Protein AF-A0A7Y3AVX2-F1 (afdb_monomer)

Solvent-accessible surface area (backbone atoms only — not comparable to full-atom values): 4641 Å² total; per-residue (Å²): 134,84,60,65,68,61,52,54,58,52,52,60,72,74,39,74,79,64,78,85,61,53,74,65,62,69,68,43,81,59,87,59,68,87,65,78,82,91,68,62,98,65,72,76,77,62,53,70,67,60,51,51,54,55,49,50,57,54,49,50,54,50,33,54,76,72,72,46,90,131

Structure (mmCIF, N/CA/C/O backbone):
data_AF-A0A7Y3AVX2-F1
#
_entry.id   AF-A0A7Y3AVX2-F1
#
loop_
_atom_site.group_PDB
_atom_site.id
_atom_site.type_symbol
_atom_site.label_atom_id
_atom_site.label_alt_id
_atom_site.label_comp_id
_atom_site.label_asym_id
_atom_site.label_entity_id
_atom_site.label_seq_id
_atom_site.pdbx_PDB_ins_code
_atom_site.Cartn_x
_atom_site.Cartn_y
_atom_site.Cartn_z
_atom_site.occupancy
_atom_site.B_iso_or_equiv
_atom_site.auth_seq_id
_atom_site.auth_comp_id
_atom_site.auth_asym_id
_atom_site.auth_atom_id
_atom_site.pdbx_PDB_model_num
ATOM 1 N N . MET A 1 1 ? 7.033 -28.411 -4.821 1.00 40.75 1 MET A N 1
ATOM 2 C CA . MET A 1 1 ? 7.534 -27.040 -4.607 1.00 40.75 1 MET A CA 1
ATOM 3 C C . MET A 1 1 ? 8.854 -26.976 -5.339 1.00 40.75 1 MET A C 1
ATOM 5 O O . MET A 1 1 ? 9.750 -27.720 -4.979 1.00 40.75 1 MET A O 1
ATOM 9 N N . ASN A 1 2 ? 8.890 -26.269 -6.468 1.00 42.81 2 ASN A N 1
ATOM 10 C CA . ASN A 1 2 ? 10.064 -26.224 -7.333 1.00 42.81 2 ASN A CA 1
ATOM 11 C C . ASN A 1 2 ? 11.010 -25.163 -6.792 1.00 42.81 2 ASN A C 1
ATOM 13 O O . ASN A 1 2 ? 10.672 -23.983 -6.744 1.00 42.81 2 ASN A O 1
ATOM 17 N N . ASN A 1 3 ? 12.168 -25.626 -6.353 1.00 47.56 3 ASN A N 1
ATOM 18 C CA . ASN A 1 3 ? 13.182 -24.832 -5.694 1.00 47.56 3 ASN A CA 1
ATOM 19 C C . ASN A 1 3 ? 13.886 -23.956 -6.743 1.00 47.56 3 ASN A C 1
ATOM 21 O O . ASN A 1 3 ? 14.904 -24.353 -7.309 1.00 47.56 3 ASN A O 1
ATOM 25 N N . GLN A 1 4 ? 13.328 -22.782 -7.047 1.00 50.19 4 GLN A N 1
ATOM 26 C CA . GLN A 1 4 ? 13.973 -21.840 -7.969 1.00 50.19 4 GLN A CA 1
ATOM 27 C C . GLN A 1 4 ? 15.319 -21.339 -7.419 1.00 50.19 4 GLN A C 1
ATOM 29 O O . GLN A 1 4 ? 16.237 -21.102 -8.195 1.00 50.19 4 GLN A O 1
ATOM 34 N N . GLU A 1 5 ? 15.486 -21.312 -6.093 1.00 53.62 5 GLU A N 1
ATOM 35 C CA . GLU A 1 5 ? 16.774 -21.021 -5.448 1.00 53.62 5 GLU A CA 1
ATOM 36 C C . GLU A 1 5 ? 17.826 -22.115 -5.687 1.00 53.62 5 GLU A C 1
ATOM 38 O O . GLU A 1 5 ? 19.007 -21.821 -5.849 1.00 53.62 5 GLU A O 1
ATOM 43 N N . THR A 1 6 ? 17.423 -23.390 -5.773 1.00 50.34 6 THR A N 1
ATOM 44 C CA . THR A 1 6 ? 18.378 -24.486 -6.015 1.00 50.34 6 THR A CA 1
ATOM 45 C C . THR A 1 6 ? 18.897 -24.475 -7.454 1.00 50.34 6 THR A C 1
ATOM 47 O O . THR A 1 6 ? 20.046 -24.841 -7.690 1.00 50.34 6 THR A O 1
ATOM 50 N N . LEU A 1 7 ? 18.095 -24.010 -8.418 1.00 56.34 7 LEU A N 1
ATOM 51 C CA . LEU A 1 7 ? 18.534 -23.878 -9.811 1.00 56.34 7 LEU A CA 1
ATOM 52 C C . LEU A 1 7 ? 19.536 -22.730 -9.989 1.00 56.34 7 LEU A C 1
ATOM 54 O O . LEU A 1 7 ? 20.512 -22.902 -10.712 1.00 56.34 7 LEU A O 1
ATOM 58 N N . LEU A 1 8 ? 19.338 -21.607 -9.289 1.00 51.22 8 LEU A N 1
ATOM 59 C CA . LEU A 1 8 ? 20.228 -20.446 -9.368 1.00 51.22 8 LEU A CA 1
ATOM 60 C C . LEU A 1 8 ? 21.645 -20.775 -8.876 1.00 51.22 8 LEU A C 1
ATOM 62 O O . LEU A 1 8 ? 22.613 -20.520 -9.586 1.00 51.22 8 LEU A O 1
ATOM 66 N N . ASN A 1 9 ? 21.762 -21.435 -7.719 1.00 55.94 9 ASN A N 1
ATOM 67 C CA . ASN A 1 9 ? 23.062 -21.841 -7.172 1.00 55.94 9 ASN A CA 1
ATOM 68 C C . ASN A 1 9 ? 23.784 -22.847 -8.080 1.00 55.94 9 ASN A C 1
ATOM 70 O O . ASN A 1 9 ? 24.993 -22.771 -8.258 1.00 55.94 9 ASN A O 1
ATOM 74 N N . THR A 1 10 ? 23.036 -23.757 -8.711 1.00 57.88 10 THR A N 1
ATOM 75 C CA . THR A 1 10 ? 23.630 -24.767 -9.598 1.00 57.88 10 THR A CA 1
ATOM 76 C C . THR A 1 10 ? 24.194 -24.140 -10.879 1.00 57.88 10 THR A C 1
ATOM 78 O O . THR A 1 10 ? 25.243 -24.578 -11.343 1.00 57.88 10 THR A O 1
ATOM 81 N N . LEU A 1 11 ? 23.533 -23.116 -11.439 1.00 55.03 11 LEU A N 1
ATOM 82 C CA . LEU A 1 11 ? 23.968 -22.412 -12.657 1.00 55.03 11 LEU A CA 1
ATOM 83 C C . LEU A 1 11 ? 25.202 -21.527 -12.422 1.00 55.03 11 LEU A C 1
ATOM 85 O O . LEU A 1 11 ? 26.080 -21.472 -13.279 1.00 55.03 11 LEU A O 1
ATOM 89 N N . ILE A 1 12 ? 25.289 -20.887 -11.251 1.00 57.56 12 ILE A N 1
ATOM 90 C CA . ILE A 1 12 ? 26.452 -20.082 -10.835 1.00 57.56 12 ILE A CA 1
ATOM 91 C C . ILE A 1 12 ? 27.710 -20.954 -10.682 1.00 57.56 12 ILE A C 1
ATOM 93 O O . ILE A 1 12 ? 28.807 -20.496 -10.990 1.00 57.56 12 ILE A O 1
ATOM 97 N N . ASP A 1 13 ? 27.55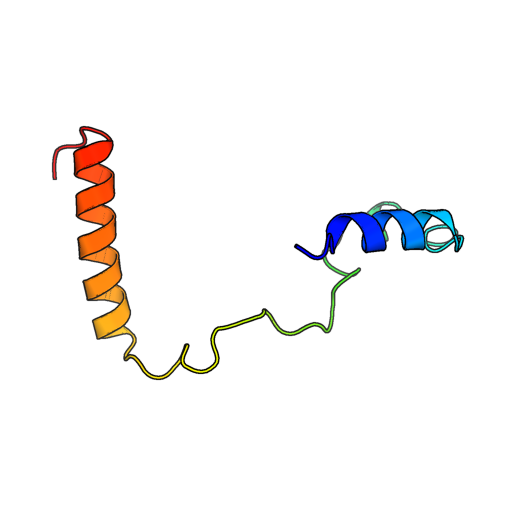2 -22.211 -10.252 1.00 56.50 13 ASP A N 1
ATOM 98 C CA . ASP A 1 13 ? 28.669 -23.139 -10.037 1.00 56.50 13 ASP A CA 1
ATOM 99 C C . ASP A 1 13 ? 29.126 -23.876 -11.315 1.00 56.50 13 ASP A C 1
ATOM 101 O O . ASP A 1 13 ? 30.256 -24.367 -11.366 1.00 56.50 13 ASP A O 1
ATOM 105 N N . THR A 1 14 ? 28.271 -24.006 -12.343 1.00 57.28 14 THR A N 1
ATOM 106 C CA . THR A 1 14 ? 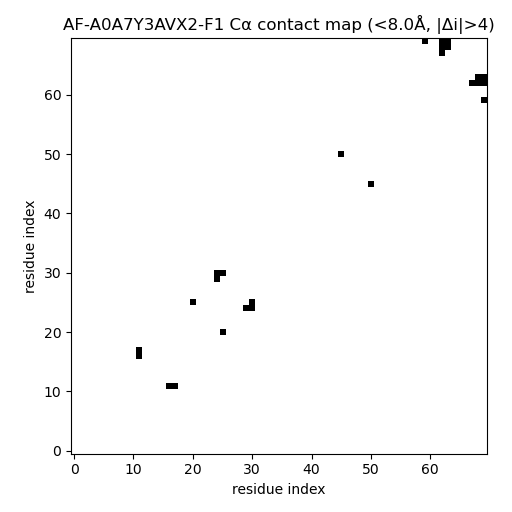28.585 -24.809 -13.550 1.00 57.28 14 THR A CA 1
ATOM 107 C C . THR A 1 14 ? 29.208 -24.023 -14.694 1.00 57.28 14 THR A C 1
ATOM 109 O O . THR A 1 14 ? 30.016 -24.580 -15.440 1.00 57.28 14 THR A O 1
ATOM 112 N N . GLU A 1 15 ? 28.880 -22.746 -14.840 1.00 54.38 15 GLU A N 1
ATOM 113 C CA . GLU A 1 15 ? 29.564 -21.856 -15.769 1.00 54.38 15 GLU A CA 1
ATOM 114 C C . GLU A 1 15 ? 30.353 -20.839 -14.955 1.00 54.38 15 GLU A C 1
ATOM 116 O O . GLU A 1 15 ? 29.918 -20.389 -13.905 1.00 54.38 15 GLU A O 1
ATOM 121 N N . ASN A 1 16 ? 31.534 -20.453 -15.424 1.00 57.16 16 ASN A N 1
ATOM 122 C CA . ASN A 1 16 ? 32.320 -19.370 -14.840 1.00 57.16 16 ASN A CA 1
ATOM 123 C C . ASN A 1 16 ? 31.631 -18.001 -15.073 1.00 57.16 16 ASN A C 1
ATOM 125 O O . ASN A 1 16 ? 32.257 -17.077 -15.584 1.00 57.16 16 ASN A O 1
ATOM 129 N N . VAL A 1 17 ? 30.341 -17.877 -14.742 1.00 57.94 17 VAL A N 1
ATOM 130 C CA . VAL A 1 17 ? 29.453 -16.745 -15.049 1.00 57.94 17 VAL A CA 1
ATOM 131 C C . VAL A 1 17 ? 30.004 -15.446 -14.466 1.00 57.94 17 VAL A C 1
ATOM 133 O O . VAL A 1 17 ? 29.812 -14.381 -15.037 1.00 57.94 17 VAL A O 1
ATOM 136 N N . LEU A 1 18 ? 30.745 -15.538 -13.361 1.00 59.69 18 LEU A N 1
ATOM 137 C CA . LEU A 1 18 ? 31.319 -14.391 -12.661 1.00 59.69 18 LEU A CA 1
ATOM 138 C C . LEU A 1 18 ? 32.784 -14.097 -13.038 1.00 59.69 18 LEU A C 1
ATOM 140 O O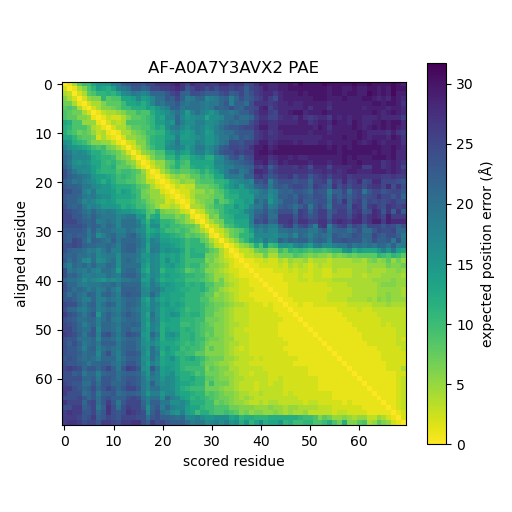 . LEU A 1 18 ? 33.314 -13.065 -12.629 1.00 59.69 18 LEU A O 1
ATOM 144 N N . ASN A 1 19 ? 33.457 -14.952 -13.826 1.00 64.00 19 ASN A N 1
ATOM 145 C CA . ASN A 1 19 ? 34.840 -14.697 -14.254 1.00 64.00 19 ASN A CA 1
ATOM 146 C C . ASN A 1 19 ? 34.865 -13.663 -15.380 1.00 64.00 19 ASN A C 1
ATOM 148 O O . ASN A 1 19 ? 34.869 -14.001 -16.563 1.00 64.00 19 ASN A O 1
ATOM 152 N N . GLY A 1 20 ? 34.908 -12.394 -14.994 1.00 61.69 20 GLY A N 1
ATOM 153 C CA . GLY A 1 20 ? 34.958 -11.268 -15.923 1.00 61.69 20 GLY A CA 1
ATOM 154 C C . GLY A 1 20 ? 34.223 -10.031 -15.425 1.00 61.69 20 GLY A C 1
ATOM 155 O O . GLY A 1 20 ? 34.452 -8.963 -15.979 1.00 61.69 20 GLY A O 1
ATOM 156 N N . TYR A 1 21 ? 33.404 -10.165 -14.377 1.00 64.44 21 TYR A N 1
ATOM 157 C CA . TYR A 1 21 ? 32.710 -9.049 -13.744 1.00 64.44 21 TYR A CA 1
ATOM 158 C C . TYR A 1 21 ? 33.508 -8.506 -12.553 1.00 64.44 21 TYR A C 1
ATOM 160 O O . TYR A 1 21 ? 34.060 -9.254 -11.742 1.00 64.44 21 TYR A O 1
ATOM 168 N N . THR A 1 22 ? 33.580 -7.186 -12.460 1.00 67.44 22 THR A N 1
ATOM 169 C CA . THR A 1 22 ? 34.116 -6.445 -11.316 1.00 67.44 22 THR A CA 1
ATOM 170 C C . THR A 1 22 ? 33.134 -6.471 -10.139 1.00 67.44 22 THR A C 1
ATOM 172 O O . THR A 1 22 ? 31.954 -6.784 -10.295 1.00 67.44 22 THR A O 1
ATOM 175 N N . HIS A 1 23 ? 33.614 -6.154 -8.932 1.00 64.38 23 HIS A N 1
ATOM 176 C CA . HIS A 1 23 ? 32.766 -6.114 -7.735 1.00 64.38 23 HIS A CA 1
ATOM 177 C C . HIS A 1 23 ? 31.620 -5.100 -7.881 1.00 64.38 23 HIS A C 1
ATOM 179 O O . HIS A 1 23 ? 30.489 -5.394 -7.503 1.00 64.38 23 HIS A O 1
ATOM 185 N N . GLU A 1 24 ? 31.898 -3.954 -8.501 1.00 62.94 24 GLU A N 1
ATOM 186 C CA . GLU A 1 24 ? 30.913 -2.936 -8.857 1.00 62.94 24 GLU A CA 1
ATOM 187 C C . GLU A 1 24 ? 29.839 -3.453 -9.835 1.00 62.94 24 GLU A C 1
ATOM 189 O O . GLU A 1 24 ? 28.663 -3.172 -9.635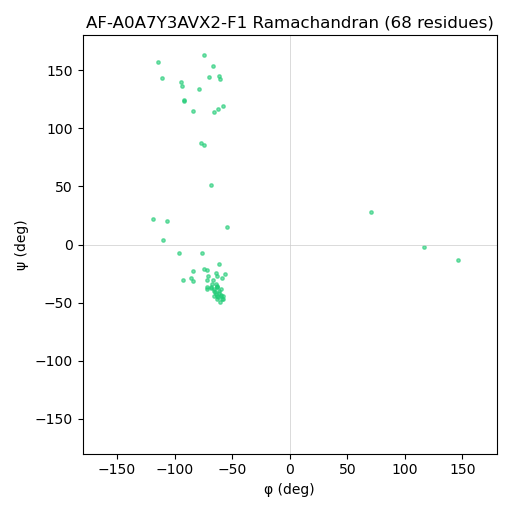 1.00 62.94 24 GLU A O 1
ATOM 194 N N . GLU A 1 25 ? 30.195 -4.264 -10.838 1.00 59.31 25 GLU A N 1
ATOM 195 C CA . GLU A 1 25 ? 29.238 -4.824 -11.816 1.00 59.31 25 GLU A CA 1
ATOM 196 C C . GLU A 1 25 ? 28.326 -5.921 -11.237 1.00 59.31 25 GLU A C 1
ATOM 198 O O . GLU A 1 25 ? 27.252 -6.177 -11.778 1.00 59.31 25 GLU A O 1
ATOM 203 N N . ILE A 1 26 ? 28.743 -6.566 -10.143 1.00 66.19 26 ILE A N 1
ATOM 204 C CA . ILE A 1 26 ? 27.918 -7.517 -9.378 1.00 66.19 26 ILE A CA 1
ATOM 205 C C . ILE A 1 26 ? 27.018 -6.777 -8.373 1.00 66.19 26 ILE A C 1
ATOM 207 O O . ILE A 1 26 ? 25.943 -7.271 -8.034 1.00 66.19 26 ILE A O 1
ATOM 211 N N . GLY A 1 27 ? 27.484 -5.634 -7.857 1.00 60.00 27 GLY A N 1
ATOM 212 C CA . GLY A 1 27 ? 26.828 -4.864 -6.799 1.00 60.00 27 GLY A CA 1
ATOM 213 C C . GLY A 1 27 ? 25.759 -3.883 -7.281 1.00 60.00 27 GLY A C 1
ATOM 214 O O . GLY A 1 27 ? 24.817 -3.622 -6.535 1.00 60.00 27 GLY A O 1
ATOM 215 N N . ASP A 1 28 ? 25.874 -3.362 -8.504 1.00 56.88 28 ASP A N 1
ATOM 216 C CA . ASP A 1 28 ? 24.750 -2.685 -9.150 1.00 56.88 28 ASP A CA 1
ATOM 217 C C . ASP A 1 28 ? 23.689 -3.731 -9.519 1.00 56.88 28 ASP A C 1
ATOM 219 O O . ASP A 1 28 ? 24.022 -4.835 -9.947 1.00 56.88 28 ASP A O 1
ATOM 223 N N . ASP A 1 29 ? 22.406 -3.372 -9.413 1.00 55.69 29 ASP A N 1
ATOM 224 C CA . ASP A 1 29 ? 21.197 -4.143 -9.789 1.00 55.69 29 ASP A CA 1
ATOM 225 C C . ASP A 1 29 ? 21.181 -4.661 -11.259 1.00 55.69 29 ASP A C 1
ATOM 227 O O . ASP A 1 29 ? 20.155 -5.069 -11.808 1.00 55.69 29 ASP A O 1
ATOM 231 N N . HIS A 1 30 ? 22.322 -4.648 -11.943 1.00 60.62 30 HIS A N 1
ATOM 232 C CA . HIS A 1 30 ? 22.521 -4.924 -13.351 1.00 60.62 30 HIS A CA 1
ATOM 233 C C . HIS A 1 30 ? 22.422 -6.398 -13.751 1.00 60.62 30 HIS A C 1
ATOM 235 O O . HIS A 1 30 ? 22.096 -6.658 -14.912 1.00 60.62 30 HIS A O 1
ATOM 241 N N . LEU A 1 31 ? 22.593 -7.360 -12.835 1.00 56.97 31 LEU A N 1
ATOM 242 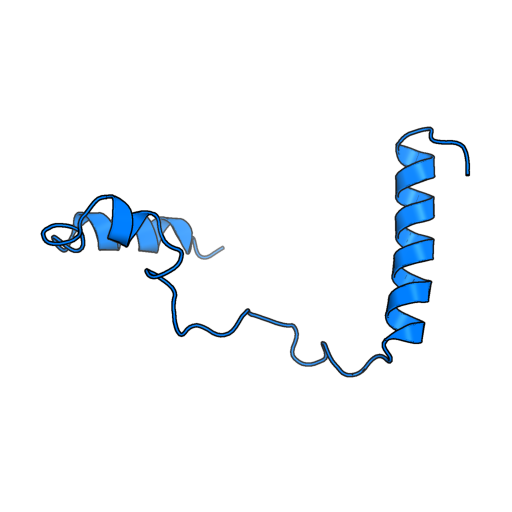C CA . LEU A 1 31 ? 22.449 -8.789 -13.168 1.00 56.97 31 LEU A CA 1
ATOM 243 C C . LEU A 1 31 ? 21.023 -9.167 -13.610 1.00 56.97 31 LEU A C 1
ATOM 245 O O . LEU A 1 31 ? 20.849 -10.121 -14.366 1.00 56.97 31 LEU A O 1
ATOM 249 N N . TYR A 1 32 ? 20.013 -8.396 -13.195 1.00 58.78 32 TYR A N 1
ATOM 250 C CA . TYR A 1 32 ? 18.605 -8.608 -13.551 1.00 58.78 32 TYR A CA 1
ATOM 251 C C . TYR A 1 32 ? 17.996 -7.426 -14.312 1.00 58.78 32 TYR A C 1
ATOM 253 O O . TYR A 1 32 ? 16.774 -7.271 -14.368 1.00 58.78 32 TYR A O 1
ATOM 261 N N . THR A 1 33 ? 18.829 -6.598 -14.948 1.00 60.44 33 THR A N 1
ATOM 262 C CA . THR A 1 33 ? 18.308 -5.569 -15.853 1.00 60.44 33 THR A CA 1
ATOM 263 C C . THR A 1 33 ? 17.639 -6.225 -17.060 1.00 60.44 33 THR A C 1
ATOM 265 O O . THR A 1 33 ? 18.278 -6.907 -17.855 1.00 60.44 33 THR A O 1
ATOM 268 N N . GLY A 1 34 ? 16.320 -6.045 -17.176 1.00 61.59 34 GLY A N 1
ATOM 269 C CA . GLY A 1 34 ? 15.523 -6.538 -18.304 1.00 61.59 34 GLY A CA 1
ATOM 270 C C . GLY A 1 34 ? 14.454 -7.579 -17.967 1.00 61.59 34 GLY A C 1
ATOM 271 O O . GLY A 1 34 ? 13.713 -7.956 -18.872 1.00 61.59 34 GLY A O 1
ATOM 272 N N . ILE A 1 35 ? 14.328 -8.021 -16.709 1.00 71.44 35 ILE A N 1
ATOM 273 C CA . ILE A 1 35 ? 13.133 -8.760 -16.274 1.00 71.44 35 ILE A CA 1
ATOM 274 C C . ILE A 1 35 ? 12.110 -7.778 -15.700 1.00 71.44 35 ILE A C 1
ATOM 276 O O . ILE A 1 35 ? 12.409 -7.014 -14.783 1.00 71.44 35 I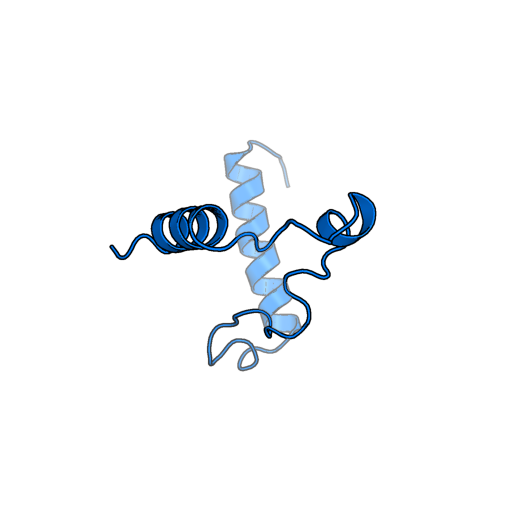LE A O 1
ATOM 280 N N . ASP A 1 36 ? 10.898 -7.780 -16.252 1.00 80.81 36 ASP A N 1
ATOM 281 C CA . ASP A 1 36 ? 9.801 -6.996 -15.689 1.00 80.81 36 ASP A CA 1
ATOM 282 C C . ASP A 1 36 ? 9.514 -7.462 -14.258 1.00 80.81 36 ASP A C 1
ATOM 284 O O . ASP A 1 36 ? 9.554 -8.661 -13.961 1.00 80.81 36 ASP A O 1
ATOM 288 N N . THR A 1 37 ? 9.194 -6.521 -13.363 1.00 84.56 37 THR A N 1
ATOM 289 C CA . THR A 1 37 ? 8.764 -6.859 -12.003 1.00 84.56 37 THR A CA 1
ATOM 290 C C . THR A 1 37 ? 7.529 -7.757 -12.084 1.00 84.56 37 THR A C 1
ATOM 292 O O . THR A 1 37 ? 6.502 -7.324 -12.614 1.00 84.56 37 THR A O 1
ATOM 295 N N . PRO A 1 38 ? 7.573 -8.995 -11.559 1.00 88.44 38 PRO A N 1
ATOM 296 C CA . PRO A 1 38 ? 6.420 -9.876 -11.616 1.00 88.44 38 PRO A CA 1
ATOM 297 C C . PRO A 1 38 ? 5.251 -9.270 -10.836 1.00 88.44 38 PRO A C 1
ATOM 299 O O . PRO A 1 38 ? 5.310 -9.095 -9.620 1.00 88.44 38 PRO A O 1
ATOM 302 N N . MET A 1 39 ? 4.170 -8.962 -11.543 1.00 94.12 39 MET A N 1
ATOM 303 C CA . MET A 1 39 ? 2.928 -8.458 -10.966 1.00 94.12 39 MET A CA 1
ATOM 304 C C . MET A 1 39 ? 1.802 -9.470 -11.172 1.00 94.12 39 MET A C 1
ATOM 306 O O . MET A 1 39 ? 1.836 -10.300 -12.081 1.00 94.12 39 MET A O 1
ATOM 310 N N . LYS A 1 40 ? 0.763 -9.400 -10.332 1.00 94.56 40 LYS A N 1
ATOM 311 C CA . LYS A 1 40 ? -0.478 -10.139 -10.600 1.00 94.56 40 LYS A CA 1
ATOM 312 C C . LYS A 1 40 ? -1.082 -9.642 -11.917 1.00 94.56 40 LYS A C 1
ATOM 314 O O . LYS A 1 40 ? -1.047 -8.445 -12.189 1.00 94.56 40 LYS A O 1
ATOM 319 N N . ALA A 1 41 ? -1.700 -10.540 -12.685 1.00 96.62 41 ALA A N 1
ATOM 320 C CA . ALA A 1 41 ? -2.317 -10.197 -13.973 1.00 96.62 41 ALA A CA 1
ATOM 321 C C . ALA A 1 41 ? -3.367 -9.071 -13.871 1.00 96.62 41 ALA A C 1
ATOM 323 O O . ALA A 1 41 ? -3.584 -8.350 -14.836 1.00 96.62 41 ALA A O 1
ATOM 324 N N . ASN A 1 42 ? -3.980 -8.906 -12.696 1.00 95.06 42 ASN A N 1
ATOM 325 C CA . ASN A 1 42 ? -5.002 -7.907 -12.396 1.00 95.06 42 ASN A CA 1
ATOM 326 C C . ASN A 1 42 ? -4.497 -6.746 -11.519 1.00 95.06 42 ASN A C 1
ATOM 328 O O . ASN A 1 42 ? -5.285 -6.083 -10.845 1.00 95.06 42 ASN A O 1
ATOM 332 N N . ALA A 1 43 ? -3.183 -6.508 -11.455 1.00 94.19 43 ALA A N 1
ATOM 333 C CA . ALA A 1 43 ? -2.614 -5.513 -10.542 1.00 94.19 43 ALA A CA 1
ATOM 334 C C . ALA A 1 43 ? -3.096 -4.067 -10.793 1.00 94.19 43 ALA A C 1
ATOM 336 O O . ALA A 1 43 ? -2.963 -3.207 -9.916 1.00 94.19 43 ALA A O 1
ATOM 337 N N . PHE A 1 44 ? -3.677 -3.806 -11.965 1.00 95.62 44 PHE A N 1
ATOM 338 C CA . PHE A 1 44 ? -4.156 -2.493 -12.393 1.00 95.62 44 PHE A CA 1
ATOM 339 C C . PHE A 1 44 ? -5.686 -2.382 -12.464 1.00 95.62 44 PHE A C 1
ATOM 341 O O . PHE A 1 44 ? -6.188 -1.331 -12.845 1.00 95.62 44 PHE A O 1
ATOM 348 N N . ASP A 1 45 ? -6.427 -3.419 -12.062 1.00 97.56 45 ASP A N 1
ATOM 349 C CA . ASP A 1 45 ? -7.897 -3.420 -12.121 1.00 97.56 45 ASP A CA 1
ATOM 350 C C . ASP A 1 45 ? -8.526 -2.479 -11.078 1.00 97.56 45 ASP A C 1
ATOM 352 O O . ASP A 1 45 ? -9.629 -1.973 -11.269 1.00 97.56 45 ASP A O 1
ATOM 356 N N . MET A 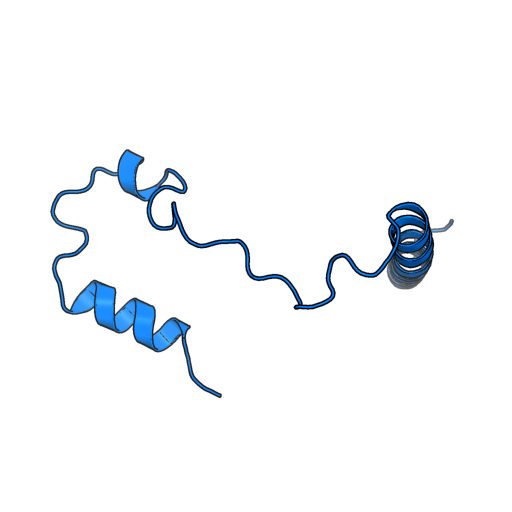1 46 ? -7.821 -2.244 -9.966 1.00 97.19 46 MET A N 1
ATOM 357 C CA . MET A 1 46 ? -8.268 -1.400 -8.856 1.00 97.19 46 MET A CA 1
ATOM 358 C C . MET A 1 46 ? -7.741 0.032 -9.003 1.00 97.19 46 MET A C 1
ATOM 360 O O . MET A 1 46 ? -6.568 0.232 -9.339 1.00 97.19 46 MET A O 1
ATOM 364 N N . SER A 1 47 ? -8.583 1.023 -8.689 1.00 98.19 47 SER A N 1
ATOM 365 C CA . SER A 1 47 ? -8.170 2.432 -8.668 1.00 98.19 47 SER A CA 1
ATOM 366 C C . SER A 1 47 ? -7.158 2.712 -7.555 1.00 98.19 47 SER A C 1
ATOM 368 O O . SER A 1 47 ? -7.152 2.049 -6.518 1.00 98.19 47 SER A O 1
ATOM 370 N N . ASP A 1 48 ? -6.314 3.725 -7.735 1.00 97.88 48 ASP A N 1
ATOM 371 C CA . ASP A 1 48 ? -5.296 4.050 -6.731 1.00 97.88 48 ASP A CA 1
ATOM 372 C C . ASP A 1 48 ? -5.900 4.561 -5.416 1.00 97.88 48 ASP A C 1
ATOM 374 O O . ASP A 1 48 ? -5.339 4.302 -4.352 1.00 97.88 48 ASP A O 1
ATOM 378 N N . GLU A 1 49 ? -7.056 5.232 -5.455 1.00 98.38 49 GLU A N 1
ATOM 379 C CA . GLU A 1 49 ? -7.778 5.622 -4.235 1.00 98.38 49 GLU A CA 1
ATOM 380 C C . GLU A 1 49 ? -8.284 4.403 -3.463 1.00 98.38 49 GLU A 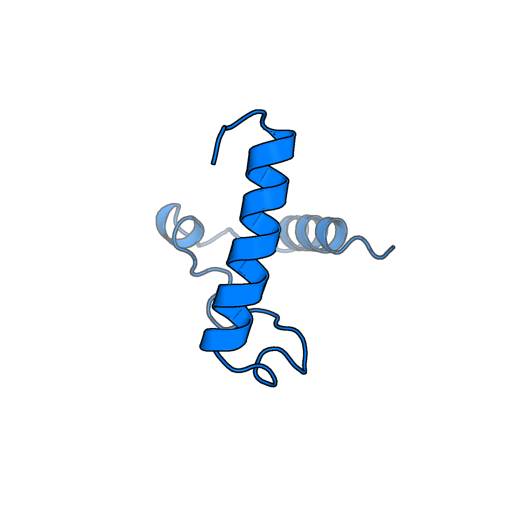C 1
ATOM 382 O O . GLU A 1 49 ? -8.083 4.305 -2.255 1.00 98.38 49 GLU A O 1
ATOM 387 N N . GLU A 1 50 ? -8.861 3.427 -4.162 1.00 98.12 50 GLU A N 1
ATOM 388 C CA . 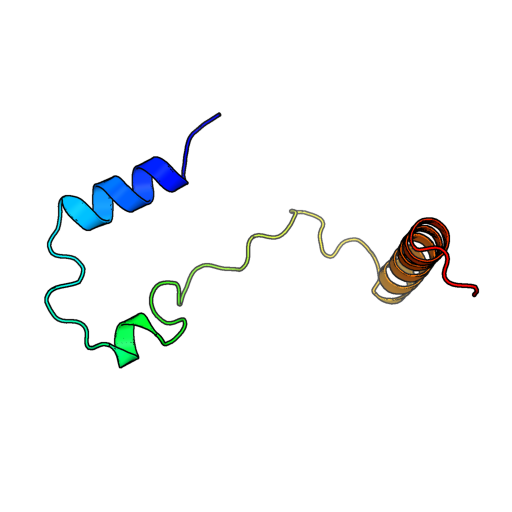GLU A 1 50 ? -9.338 2.190 -3.541 1.00 98.12 50 GLU A CA 1
ATOM 389 C C . GLU A 1 50 ? -8.179 1.348 -2.982 1.00 98.12 50 GLU A C 1
ATOM 391 O O . GLU A 1 50 ? -8.282 0.803 -1.882 1.00 98.12 50 GLU A O 1
ATOM 396 N N . LYS A 1 51 ? -7.033 1.298 -3.678 1.00 98.31 51 LYS A N 1
ATOM 397 C CA . LYS A 1 51 ? -5.812 0.666 -3.148 1.00 98.31 51 LYS A CA 1
ATOM 398 C C . LYS A 1 51 ? -5.367 1.332 -1.850 1.00 98.31 51 LYS A C 1
ATOM 400 O O . LYS A 1 51 ? -5.059 0.629 -0.891 1.00 98.31 51 LYS A O 1
ATOM 405 N N . LYS A 1 52 ? -5.327 2.668 -1.816 1.00 98.31 52 LYS A N 1
ATOM 406 C CA . LYS A 1 52 ? -4.901 3.439 -0.639 1.00 98.31 52 LYS A CA 1
ATOM 407 C C . LYS A 1 52 ? -5.815 3.201 0.562 1.00 98.31 52 LYS A C 1
ATOM 409 O O . LYS A 1 52 ? -5.302 2.946 1.647 1.00 98.31 52 LYS A O 1
ATOM 414 N N . GLU A 1 53 ? -7.130 3.210 0.360 1.00 98.44 53 GLU A N 1
ATOM 415 C CA . GLU A 1 53 ? -8.108 2.924 1.418 1.00 98.44 53 GLU A CA 1
ATOM 416 C C . GLU A 1 53 ? -7.923 1.508 1.990 1.00 98.44 53 GLU A C 1
ATOM 418 O O . GLU A 1 53 ? -7.775 1.331 3.199 1.00 98.44 53 GLU A O 1
ATOM 423 N N . ASN A 1 54 ? -7.826 0.497 1.121 1.00 98.19 54 ASN A N 1
ATOM 424 C CA . ASN A 1 54 ? -7.619 -0.890 1.546 1.00 98.19 54 ASN A CA 1
ATOM 425 C C . ASN A 1 54 ? -6.297 -1.071 2.311 1.00 98.19 54 ASN A C 1
ATOM 427 O O . ASN A 1 54 ? -6.245 -1.774 3.321 1.00 98.19 54 ASN A O 1
ATOM 431 N N . ILE A 1 55 ? -5.219 -0.429 1.849 1.00 98.25 55 ILE A N 1
ATOM 432 C CA . ILE A 1 55 ? -3.914 -0.470 2.520 1.00 98.25 55 ILE A CA 1
ATOM 433 C C . ILE A 1 55 ? -3.993 0.190 3.900 1.00 98.25 55 ILE A C 1
ATOM 435 O O . ILE A 1 55 ? -3.452 -0.367 4.854 1.00 98.25 55 ILE A O 1
ATOM 439 N N . ALA A 1 56 ? -4.678 1.329 4.033 1.00 98.19 56 ALA A N 1
ATOM 440 C CA . ALA A 1 56 ? -4.829 2.018 5.313 1.00 98.19 56 ALA A CA 1
ATOM 441 C C . ALA A 1 56 ? -5.524 1.132 6.360 1.00 98.19 56 ALA A C 1
ATOM 443 O O . ALA A 1 56 ? -5.048 1.021 7.489 1.00 98.19 56 ALA A O 1
ATOM 444 N N . GLN A 1 57 ? -6.590 0.426 5.970 1.00 97.81 57 GLN A N 1
ATOM 445 C CA . GLN A 1 57 ? -7.305 -0.501 6.856 1.00 97.81 57 GLN A CA 1
ATOM 446 C C . GLN A 1 57 ? -6.443 -1.695 7.287 1.00 97.81 57 GLN A C 1
ATOM 448 O O . GLN A 1 57 ? -6.484 -2.105 8.447 1.00 97.81 57 GLN A O 1
ATOM 453 N N . LEU A 1 58 ? -5.647 -2.256 6.371 1.00 98.31 58 LEU A N 1
ATOM 454 C CA . LEU A 1 58 ? -4.701 -3.327 6.699 1.00 98.31 58 LEU A CA 1
ATOM 455 C C . LEU A 1 58 ? -3.603 -2.832 7.643 1.00 98.31 58 LEU A C 1
ATOM 457 O O . LEU A 1 58 ? -3.224 -3.537 8.575 1.00 98.31 58 LEU A O 1
ATOM 461 N N . PHE A 1 59 ? -3.104 -1.616 7.425 1.00 97.81 59 PHE A N 1
ATOM 462 C CA . PHE A 1 59 ? -2.064 -1.037 8.266 1.00 97.81 59 PHE A CA 1
ATOM 463 C C . PHE A 1 59 ? -2.572 -0.730 9.676 1.00 97.81 59 PHE A C 1
ATOM 465 O O . PHE A 1 59 ? -1.856 -0.986 10.638 1.00 97.81 59 PHE A O 1
ATOM 472 N N . ALA A 1 60 ? -3.824 -0.287 9.816 1.00 97.56 60 ALA A N 1
ATOM 473 C CA . ALA A 1 60 ? -4.463 -0.130 11.120 1.00 97.56 60 ALA A CA 1
ATOM 474 C C . ALA A 1 60 ? -4.497 -1.449 11.910 1.00 97.56 60 ALA A C 1
ATOM 476 O O . ALA A 1 60 ? -4.093 -1.487 13.067 1.00 97.56 60 ALA A O 1
ATOM 477 N N . GLN A 1 61 ? -4.849 -2.563 11.259 1.00 97.50 61 GLN A N 1
ATOM 478 C CA . GLN A 1 61 ? -4.804 -3.885 11.899 1.00 97.50 61 GLN A CA 1
ATOM 479 C C . GLN A 1 61 ? -3.379 -4.292 12.302 1.00 97.50 61 GLN A C 1
ATOM 481 O O . GLN A 1 61 ? -3.181 -4.923 13.338 1.00 97.50 61 GLN A O 1
ATOM 486 N N . ILE A 1 62 ? -2.369 -3.941 11.498 1.00 97.94 62 ILE A N 1
ATOM 487 C CA . ILE A 1 62 ? -0.962 -4.168 11.857 1.00 97.94 62 ILE A CA 1
ATOM 488 C C . ILE A 1 62 ? -0.595 -3.351 13.102 1.00 97.94 62 ILE A C 1
ATOM 490 O O . ILE A 1 62 ? 0.041 -3.888 14.007 1.00 97.94 62 ILE A O 1
ATOM 494 N N . MET A 1 63 ? -1.008 -2.084 13.169 1.00 97.69 63 MET A N 1
ATOM 495 C CA . MET A 1 63 ? -0.777 -1.215 14.326 1.00 97.69 63 MET A CA 1
ATOM 496 C C . MET A 1 63 ? -1.408 -1.790 15.599 1.00 97.69 63 MET A C 1
ATOM 498 O O . MET A 1 63 ? -0.707 -1.898 16.606 1.00 97.69 63 MET A O 1
ATOM 502 N N . ASP A 1 64 ? -2.648 -2.279 15.525 1.00 97.12 64 ASP A N 1
ATOM 503 C CA . ASP A 1 64 ? -3.317 -2.956 16.642 1.00 97.12 64 ASP A CA 1
ATOM 504 C C . ASP A 1 64 ? -2.518 -4.175 17.132 1.00 97.12 64 ASP A C 1
ATOM 506 O O . ASP A 1 64 ? -2.279 -4.339 18.330 1.00 97.12 64 ASP A O 1
ATOM 510 N N . VAL A 1 65 ? -2.047 -5.026 16.209 1.00 97.69 65 VAL A N 1
ATOM 511 C CA . VAL A 1 65 ? -1.227 -6.210 16.535 1.00 97.69 65 VAL A CA 1
ATOM 512 C C . VAL A 1 65 ? 0.102 -5.816 17.180 1.00 97.69 65 VAL A C 1
ATOM 514 O O . VAL A 1 65 ? 0.595 -6.511 18.069 1.00 97.69 65 VAL A O 1
ATOM 517 N N . MET A 1 66 ? 0.684 -4.700 16.746 1.00 97.62 66 MET A N 1
ATOM 518 C CA . MET A 1 66 ? 1.907 -4.148 17.324 1.00 97.62 66 MET A CA 1
ATOM 519 C C . MET A 1 66 ? 1.675 -3.437 18.667 1.00 97.62 66 MET A C 1
ATOM 521 O O . MET A 1 66 ? 2.650 -3.067 19.321 1.00 97.62 66 MET A O 1
ATOM 525 N N . GLY A 1 67 ? 0.421 -3.258 19.096 1.00 95.94 67 GLY A N 1
ATOM 526 C CA . GLY A 1 67 ? 0.068 -2.514 20.305 1.00 95.94 67 GLY A CA 1
ATOM 527 C C . GLY A 1 67 ? 0.284 -1.005 20.170 1.00 95.94 67 GLY A C 1
ATOM 528 O O . GLY A 1 67 ? 0.582 -0.341 21.163 1.00 95.94 67 GLY A O 1
ATOM 529 N N . LEU A 1 68 ? 0.191 -0.474 18.949 1.00 95.06 68 LEU A N 1
ATOM 530 C CA . LEU A 1 68 ? 0.258 0.955 18.660 1.00 95.06 68 LEU A CA 1
ATOM 531 C C . LEU A 1 68 ? -1.159 1.530 18.670 1.00 95.06 68 LEU A C 1
ATOM 533 O O . LEU A 1 68 ? -2.024 1.043 17.951 1.00 95.06 68 LEU A O 1
ATOM 537 N N . ASP A 1 69 ? -1.374 2.556 19.490 1.00 82.88 69 ASP A N 1
ATOM 538 C CA . ASP A 1 69 ? -2.654 3.265 19.582 1.00 82.88 69 ASP A CA 1
ATOM 539 C C . ASP A 1 69 ? -2.801 4.239 18.406 1.00 82.88 69 ASP A C 1
ATOM 541 O O . ASP A 1 69 ? -1.842 4.944 18.064 1.00 82.88 69 ASP A O 1
ATOM 545 N N . LEU A 1 70 ? -3.973 4.228 17.773 1.00 70.38 70 LEU A N 1
ATOM 546 C CA . LEU A 1 70 ? -4.251 4.857 16.477 1.00 70.38 70 LEU A CA 1
ATOM 547 C C . LEU A 1 70 ? -5.089 6.131 16.623 1.00 70.38 70 LEU A C 1
ATOM 549 O O . LEU A 1 70 ? -6.085 6.111 17.379 1.00 70.38 70 LEU A O 1
#

Radius of gyration: 20.36 Å; Cα contacts (8 Å, |Δi|>4): 13; chains: 1; bounding box: 44×33×39 Å

Sequence (70 aa):
MNNQETLLNTLIDTENVLNGYTHEEIGDDHLYTGIDTPMKANAFDMSDEEKKENIAQLFAQIMDVMGLDL

Secondary structure (DSSP, 8-state):
---HHHHHHHHHHHS-TTTT--HHHHHSGGGGTTPPPP--TTTTSS-HHHHHHHHHHHHHHHHHHHT---

Foldseek 3Di:
DDPPVVVVVVVVVPDVVVVPDDPVCVPPPNVPPPDDDDDDPCNPVDDPVRVVVVVVVVVVVVCVVVVHDD

pLDDT: mean 76.25, std 19.68, range [40.75, 98.44]

Mean predicted aligned error: 14.17 Å